Protein AF-A0A379GET2-F1 (afdb_monomer_lite)

Structure (mmCIF, N/CA/C/O backbone):
data_AF-A0A379GET2-F1
#
_entry.id   AF-A0A379GET2-F1
#
loop_
_atom_site.group_PDB
_atom_site.id
_atom_site.type_symbol
_atom_site.label_atom_id
_atom_site.label_alt_id
_atom_site.label_comp_id
_atom_site.label_a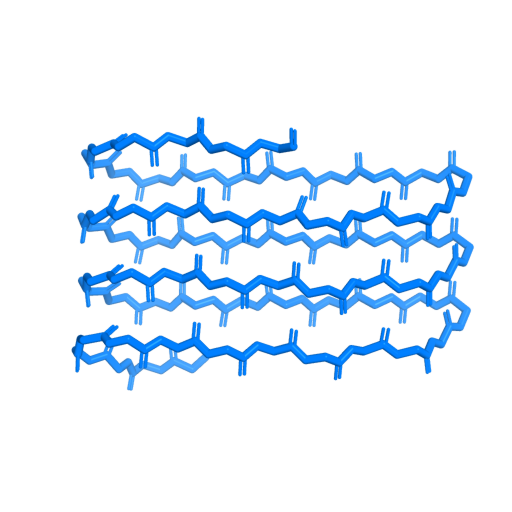sym_id
_atom_site.label_entity_id
_atom_site.label_seq_id
_atom_site.pdbx_PDB_ins_code
_atom_site.Cartn_x
_atom_site.Cartn_y
_atom_site.Cartn_z
_atom_site.occupancy
_atom_site.B_iso_or_equiv
_atom_site.auth_seq_id
_atom_site.auth_comp_id
_atom_site.auth_asym_id
_atom_site.auth_atom_id
_atom_site.pdbx_PDB_model_num
ATOM 1 N N . MET A 1 1 ? -6.283 -7.112 1.869 1.00 66.12 1 MET A N 1
ATOM 2 C CA . MET A 1 1 ? -6.222 -7.730 3.218 1.00 66.12 1 MET A CA 1
ATOM 3 C C . MET A 1 1 ? -7.331 -7.153 4.089 1.00 66.12 1 MET A C 1
ATOM 5 O O . MET A 1 1 ? -7.434 -5.932 4.139 1.00 66.12 1 MET A O 1
ATOM 9 N N . LEU A 1 2 ? -8.153 -7.996 4.727 1.00 67.94 2 LEU A N 1
ATOM 10 C CA . LEU A 1 2 ? -9.156 -7.566 5.710 1.00 67.94 2 LEU A CA 1
ATOM 11 C C . LEU A 1 2 ? -8.552 -7.717 7.108 1.00 67.94 2 LEU A C 1
ATOM 13 O O . LEU A 1 2 ? -8.338 -8.837 7.559 1.00 67.94 2 LEU A O 1
ATOM 17 N N . ALA A 1 3 ? -8.208 -6.609 7.759 1.00 69.56 3 ALA A N 1
ATOM 18 C CA . ALA A 1 3 ? -7.564 -6.657 9.069 1.00 69.56 3 ALA A CA 1
ATOM 19 C C . ALA A 1 3 ? -7.909 -5.432 9.911 1.00 69.56 3 ALA A C 1
ATOM 21 O O . ALA A 1 3 ? -7.762 -4.297 9.448 1.00 69.56 3 ALA A O 1
ATOM 22 N N . MET A 1 4 ? -8.308 -5.684 11.157 1.00 72.69 4 MET A N 1
ATOM 23 C CA . MET A 1 4 ? -8.499 -4.672 12.191 1.00 72.69 4 MET A CA 1
ATOM 24 C C . MET A 1 4 ? -7.164 -4.420 12.898 1.00 72.69 4 MET A C 1
ATOM 26 O O . MET A 1 4 ? -6.544 -5.354 13.398 1.00 72.69 4 MET A O 1
ATOM 30 N N . GLY A 1 5 ? -6.705 -3.168 12.911 1.00 84.88 5 GLY A N 1
ATOM 31 C CA . GLY A 1 5 ? -5.436 -2.774 13.532 1.00 84.88 5 GLY A CA 1
ATOM 32 C C . GLY A 1 5 ? -4.336 -2.423 12.528 1.00 84.88 5 GLY A C 1
ATOM 33 O O . GLY A 1 5 ? -4.615 -2.037 11.387 1.00 84.88 5 GLY A O 1
ATOM 34 N N . LYS A 1 6 ? -3.076 -2.501 12.976 1.00 91.88 6 LYS A N 1
ATOM 35 C CA . LYS A 1 6 ? -1.908 -2.053 12.204 1.00 91.88 6 LYS A CA 1
ATOM 36 C C . LYS A 1 6 ? -1.587 -3.014 11.057 1.00 91.88 6 LYS A C 1
ATOM 38 O O . LYS A 1 6 ? -1.586 -4.229 11.231 1.00 91.88 6 LYS A O 1
ATOM 43 N N . THR A 1 7 ? -1.276 -2.479 9.884 1.00 92.75 7 THR A N 1
ATOM 44 C CA . THR A 1 7 ? -0.816 -3.251 8.722 1.00 92.75 7 THR A CA 1
ATOM 45 C C . THR A 1 7 ? 0.367 -2.542 8.085 1.00 92.75 7 THR A C 1
ATOM 47 O O . THR A 1 7 ? 0.308 -1.332 7.886 1.00 92.75 7 THR A O 1
ATOM 50 N N . LEU A 1 8 ? 1.415 -3.298 7.761 1.00 92.88 8 LEU A N 1
ATOM 51 C CA . LEU A 1 8 ? 2.599 -2.818 7.056 1.00 92.88 8 LEU A CA 1
ATOM 52 C C . LEU A 1 8 ? 2.797 -3.648 5.783 1.00 92.88 8 LEU A C 1
ATOM 54 O O . LEU A 1 8 ? 2.780 -4.875 5.850 1.00 92.88 8 LEU A O 1
ATOM 58 N N . GLY A 1 9 ? 2.979 -2.983 4.645 1.00 92.69 9 GLY A N 1
ATOM 59 C CA . GLY A 1 9 ? 3.352 -3.601 3.375 1.00 92.69 9 GLY A CA 1
ATOM 60 C C . GLY A 1 9 ? 4.656 -3.018 2.838 1.00 92.69 9 GLY A C 1
ATOM 61 O O . GLY A 1 9 ? 4.829 -1.802 2.838 1.00 92.69 9 GLY A O 1
ATOM 62 N N . ILE A 1 10 ? 5.558 -3.878 2.364 1.00 95.31 10 ILE A N 1
ATOM 63 C CA . ILE A 1 10 ? 6.789 -3.488 1.665 1.00 95.31 10 ILE A CA 1
ATOM 64 C C . ILE A 1 10 ? 6.791 -4.212 0.321 1.00 95.31 10 ILE A C 1
ATOM 66 O O . ILE A 1 10 ? 6.639 -5.432 0.285 1.00 95.31 10 ILE A O 1
ATOM 70 N N . MET A 1 11 ? 6.898 -3.465 -0.777 1.00 95.12 11 MET A N 1
ATOM 71 C CA . MET A 1 11 ? 6.729 -3.990 -2.133 1.00 95.12 11 MET A CA 1
ATOM 72 C C . MET A 1 11 ? 7.762 -3.394 -3.093 1.00 95.12 11 MET A C 1
ATOM 74 O O . MET A 1 11 ? 8.028 -2.192 -3.060 1.00 95.12 11 MET A O 1
ATOM 78 N N . GLY A 1 12 ? 8.315 -4.236 -3.968 1.00 95.19 12 GLY A N 1
ATOM 79 C CA . GLY A 1 12 ? 9.270 -3.845 -5.002 1.00 95.19 12 GLY A CA 1
ATOM 80 C C . GLY A 1 12 ? 9.039 -4.637 -6.287 1.00 95.19 12 GLY A C 1
ATOM 81 O O . GLY A 1 12 ? 9.266 -5.844 -6.305 1.00 95.19 12 GLY A O 1
ATOM 82 N N . ALA A 1 13 ? 8.580 -3.972 -7.348 1.00 93.69 13 ALA A N 1
ATOM 83 C CA . ALA A 1 13 ? 8.284 -4.570 -8.653 1.00 93.69 13 ALA A CA 1
ATOM 84 C C . ALA A 1 13 ? 8.122 -3.471 -9.715 1.00 93.69 13 ALA A C 1
ATOM 86 O O . ALA A 1 13 ? 8.036 -2.296 -9.381 1.00 93.69 13 ALA A O 1
ATOM 87 N N . VAL A 1 14 ? 8.017 -3.826 -11.001 1.00 94.62 14 VAL A N 1
ATOM 88 C CA . VAL A 1 14 ? 7.710 -2.840 -12.061 1.00 94.62 14 VAL A CA 1
ATOM 89 C C . VAL A 1 14 ? 6.353 -2.161 -11.816 1.00 94.62 14 VAL A C 1
ATOM 91 O O . VAL A 1 14 ? 6.215 -0.965 -12.065 1.00 94.62 14 VAL A O 1
ATOM 94 N N . GLY A 1 15 ? 5.376 -2.891 -11.273 1.00 95.56 15 GLY A N 1
ATOM 95 C CA . GLY A 1 15 ? 4.093 -2.352 -10.830 1.00 95.56 15 GLY A CA 1
ATOM 96 C C . GLY A 1 15 ? 3.678 -2.956 -9.492 1.00 95.56 15 GLY A C 1
ATOM 97 O O . GLY A 1 15 ? 3.714 -4.175 -9.343 1.00 95.56 15 GLY A O 1
ATOM 98 N N . ASN A 1 16 ? 3.270 -2.124 -8.532 1.00 96.31 16 ASN A N 1
ATOM 99 C CA . ASN A 1 16 ? 2.830 -2.569 -7.208 1.00 96.31 16 ASN A CA 1
ATOM 100 C C . ASN A 1 16 ? 1.379 -2.153 -6.928 1.00 96.31 16 ASN A C 1
ATOM 102 O O . ASN A 1 16 ? 0.998 -1.009 -7.176 1.00 96.31 16 ASN A O 1
ATOM 106 N N . ILE A 1 17 ? 0.589 -3.056 -6.338 1.00 95.75 17 ILE A N 1
ATOM 107 C CA . ILE A 1 17 ? -0.781 -2.785 -5.879 1.00 95.75 17 ILE A CA 1
ATOM 108 C C . ILE A 1 17 ? -0.918 -3.232 -4.423 1.00 95.75 17 ILE A C 1
ATOM 110 O O . ILE A 1 17 ? -0.731 -4.407 -4.109 1.00 95.75 17 ILE A O 1
ATOM 114 N N . PHE A 1 18 ? -1.282 -2.303 -3.542 1.00 94.88 18 PHE A N 1
ATOM 115 C CA . PHE A 1 18 ? -1.536 -2.560 -2.132 1.00 94.88 18 PHE A CA 1
ATOM 116 C C . PHE A 1 18 ? -2.955 -2.134 -1.760 1.00 94.88 18 PHE A C 1
ATOM 118 O O . PHE A 1 18 ? -3.313 -0.963 -1.874 1.00 94.88 18 PHE A O 1
ATOM 125 N N . THR A 1 19 ? -3.764 -3.076 -1.268 1.00 94.50 19 THR A N 1
ATOM 126 C CA . THR A 1 19 ? -5.142 -2.796 -0.840 1.00 94.50 19 THR A CA 1
ATOM 127 C C . THR A 1 19 ? -5.414 -3.322 0.567 1.00 94.50 19 THR A C 1
ATOM 129 O O . THR A 1 19 ? -5.424 -4.537 0.819 1.00 94.50 19 THR A O 1
ATOM 132 N N . LYS A 1 20 ? -5.710 -2.401 1.487 1.00 92.75 20 LYS A N 1
ATOM 133 C CA . LYS A 1 20 ? -6.223 -2.711 2.827 1.00 92.75 20 LYS A CA 1
ATOM 134 C C . LYS A 1 20 ? -7.704 -2.369 2.906 1.00 92.75 20 LYS A C 1
ATOM 136 O O . LYS A 1 20 ? -8.115 -1.268 2.551 1.00 92.75 20 LYS A O 1
ATOM 141 N N . VAL A 1 21 ? -8.482 -3.301 3.442 1.00 94.81 21 VAL A N 1
ATOM 142 C CA . VAL A 1 21 ? -9.874 -3.080 3.836 1.00 94.81 21 VAL A CA 1
ATOM 143 C C . VAL A 1 21 ? -9.973 -3.307 5.343 1.00 94.81 21 VAL A C 1
ATOM 145 O O . VAL A 1 21 ? -9.392 -4.253 5.875 1.00 94.81 21 VAL A O 1
ATOM 148 N N . GLY A 1 22 ? -10.680 -2.430 6.046 1.00 91.75 22 GLY A N 1
ATOM 149 C CA . GLY A 1 22 ? -10.856 -2.492 7.494 1.00 91.75 22 GLY A CA 1
ATOM 150 C C . GLY A 1 22 ? -10.139 -1.377 8.251 1.00 91.75 22 GLY A C 1
ATOM 151 O O . GLY A 1 22 ? -9.298 -0.647 7.719 1.00 91.75 22 GLY A O 1
ATOM 152 N N . ASN A 1 23 ? -10.515 -1.239 9.520 1.00 92.62 23 ASN A N 1
ATOM 153 C CA . ASN A 1 23 ? -10.109 -0.114 10.351 1.00 92.62 23 ASN A CA 1
ATOM 154 C C . ASN A 1 23 ? -8.698 -0.287 10.936 1.00 92.62 23 ASN A C 1
ATOM 156 O O . ASN A 1 23 ? -8.219 -1.404 11.139 1.00 92.62 23 ASN A O 1
ATOM 160 N N . GLY A 1 24 ? -8.064 0.832 11.273 1.00 91.50 24 GLY A N 1
ATOM 161 C CA . GLY A 1 24 ? -6.739 0.897 11.887 1.00 91.50 24 GLY A CA 1
ATOM 162 C C . GLY A 1 24 ? -5.666 1.452 10.953 1.00 91.50 24 GLY A C 1
ATOM 163 O O . GLY A 1 24 ? -5.946 1.848 9.824 1.00 91.50 24 GLY A O 1
ATOM 164 N N . THR A 1 25 ? -4.433 1.508 11.451 1.00 92.31 25 THR A N 1
ATOM 165 C CA . THR A 1 25 ? -3.316 2.144 10.745 1.00 92.31 25 THR A CA 1
ATOM 166 C C . THR A 1 25 ? -2.794 1.281 9.596 1.00 92.31 25 THR A C 1
ATOM 168 O O . THR A 1 25 ? -2.450 0.116 9.796 1.00 92.31 25 THR A O 1
ATOM 171 N N . SER A 1 26 ? -2.682 1.854 8.402 1.00 93.00 26 SER A N 1
ATOM 172 C CA . SER A 1 26 ? -2.066 1.237 7.227 1.00 93.00 26 SER A CA 1
ATOM 173 C C . SER A 1 26 ? -0.763 1.944 6.881 1.00 93.00 26 SER A C 1
ATOM 175 O O . SER A 1 26 ? -0.752 3.165 6.801 1.00 93.00 26 SER A O 1
ATOM 177 N N . MET A 1 27 ? 0.316 1.203 6.654 1.00 93.38 27 MET A N 1
ATOM 178 C CA . MET A 1 27 ? 1.622 1.727 6.247 1.00 93.38 27 MET A CA 1
ATOM 179 C C . MET A 1 27 ? 2.117 0.953 5.022 1.00 93.38 27 MET A C 1
ATOM 181 O O . MET A 1 27 ? 2.112 -0.277 5.033 1.00 93.38 27 MET A O 1
ATOM 185 N N . GLY A 1 28 ? 2.526 1.650 3.966 1.00 94.25 28 GLY A N 1
ATOM 186 C CA . GLY A 1 28 ? 3.074 1.052 2.749 1.00 94.25 28 GLY A CA 1
ATOM 187 C C . GLY A 1 28 ? 4.396 1.691 2.344 1.00 94.25 28 GLY A C 1
ATOM 188 O O . GLY A 1 28 ? 4.500 2.911 2.343 1.00 94.25 28 GLY A O 1
ATOM 189 N N . ALA A 1 29 ? 5.382 0.878 1.974 1.00 96.25 29 ALA A N 1
ATOM 190 C CA . ALA A 1 29 ? 6.580 1.310 1.261 1.00 96.25 29 ALA A CA 1
ATOM 191 C C . ALA A 1 29 ? 6.630 0.577 -0.085 1.00 96.25 29 ALA A C 1
ATOM 193 O O . ALA A 1 29 ? 6.701 -0.652 -0.123 1.00 96.25 29 ALA A O 1
ATOM 194 N N . MET A 1 30 ? 6.525 1.316 -1.186 1.00 96.69 30 MET A N 1
ATOM 195 C CA . MET A 1 30 ? 6.331 0.758 -2.526 1.00 96.69 30 MET A CA 1
ATOM 196 C C . MET A 1 30 ? 7.319 1.398 -3.496 1.00 96.69 30 MET A C 1
ATOM 198 O O . MET A 1 30 ? 7.365 2.622 -3.603 1.00 96.69 30 MET A O 1
ATOM 202 N N . VAL A 1 31 ? 8.105 0.586 -4.205 1.00 95.94 31 VAL A N 1
ATOM 203 C CA . VAL A 1 31 ? 9.075 1.066 -5.202 1.00 95.94 31 VAL A CA 1
ATOM 204 C C . VAL A 1 31 ? 8.871 0.338 -6.526 1.00 95.94 31 VAL A C 1
ATOM 206 O O . VAL A 1 31 ? 8.871 -0.894 -6.569 1.00 95.94 31 VAL A O 1
ATOM 209 N N . GLY A 1 32 ? 8.690 1.093 -7.610 1.00 94.62 32 GLY A N 1
ATOM 210 C CA . GLY A 1 32 ? 8.392 0.532 -8.924 1.00 94.62 32 GLY A CA 1
ATOM 211 C C . GLY A 1 32 ? 8.201 1.565 -10.024 1.00 94.62 32 GLY A C 1
ATOM 212 O O . GLY A 1 32 ? 8.304 2.759 -9.787 1.00 94.62 32 GLY A O 1
ATOM 213 N N . GLY A 1 33 ? 7.900 1.114 -11.241 1.00 92.69 33 GLY A N 1
ATOM 214 C CA . GLY A 1 33 ? 7.494 2.003 -12.333 1.00 92.69 33 GLY A CA 1
ATOM 215 C C . GLY A 1 33 ? 6.153 2.679 -12.037 1.00 92.69 33 GLY A C 1
ATOM 216 O O . GLY A 1 33 ? 6.022 3.887 -12.231 1.00 92.69 33 GLY A O 1
ATOM 217 N N . GLY A 1 34 ? 5.193 1.924 -11.490 1.00 95.38 34 GLY A N 1
ATOM 218 C CA . GLY A 1 34 ? 3.917 2.452 -11.010 1.00 95.38 34 GLY A CA 1
ATOM 219 C C . GLY A 1 34 ? 3.445 1.813 -9.703 1.00 95.38 34 GLY A C 1
ATOM 220 O O . GLY A 1 34 ? 3.575 0.604 -9.519 1.00 95.38 34 GLY A O 1
ATOM 221 N N . ASN A 1 35 ? 2.872 2.605 -8.797 1.00 96.56 35 ASN A N 1
ATOM 222 C CA . ASN A 1 35 ? 2.385 2.125 -7.503 1.00 96.56 35 ASN A CA 1
ATOM 223 C C . ASN A 1 35 ? 0.943 2.579 -7.242 1.00 96.56 35 ASN A C 1
ATOM 225 O O . ASN A 1 35 ? 0.614 3.751 -7.418 1.00 96.56 35 ASN A O 1
ATOM 229 N N . ILE A 1 36 ? 0.101 1.666 -6.757 1.00 96.56 36 ILE A N 1
ATOM 230 C CA . ILE A 1 36 ? -1.274 1.952 -6.331 1.00 96.56 36 ILE A CA 1
ATOM 231 C C . ILE A 1 36 ? -1.448 1.511 -4.882 1.00 96.56 36 ILE A C 1
ATOM 233 O O . ILE A 1 36 ? -1.351 0.323 -4.578 1.00 96.56 36 ILE A O 1
ATOM 237 N N . PHE A 1 37 ? -1.757 2.453 -3.997 1.00 95.88 37 PHE A N 1
ATOM 238 C CA . PHE A 1 37 ? -2.116 2.174 -2.612 1.00 95.88 37 PHE A CA 1
ATOM 239 C C . PHE A 1 37 ? -3.569 2.570 -2.367 1.00 95.88 37 PHE A C 1
ATOM 241 O O . PHE A 1 37 ? -3.981 3.699 -2.635 1.00 95.88 37 PHE A O 1
ATOM 248 N N . THR A 1 38 ? -4.356 1.654 -1.812 1.00 95.31 38 THR A N 1
ATOM 249 C CA . THR A 1 38 ? -5.756 1.900 -1.465 1.00 95.31 38 THR A CA 1
ATOM 250 C C . THR A 1 38 ? -6.059 1.416 -0.054 1.00 95.31 38 THR A C 1
ATOM 252 O O . THR A 1 38 ? -5.858 0.245 0.273 1.00 95.31 38 THR A O 1
ATOM 255 N N . HIS A 1 39 ? -6.595 2.305 0.782 1.00 95.12 39 HIS A N 1
ATOM 256 C CA . HIS A 1 39 ? -7.133 1.949 2.095 1.00 95.12 39 HIS A CA 1
ATOM 257 C C . HIS A 1 39 ? -8.617 2.299 2.184 1.00 95.12 39 HIS A C 1
ATOM 259 O O . HIS A 1 39 ? -9.010 3.445 1.992 1.00 95.12 39 HIS A O 1
ATOM 265 N N . ILE A 1 40 ? -9.439 1.296 2.484 1.00 95.25 40 ILE A N 1
ATOM 266 C CA . ILE A 1 40 ? -10.879 1.435 2.697 1.00 95.25 4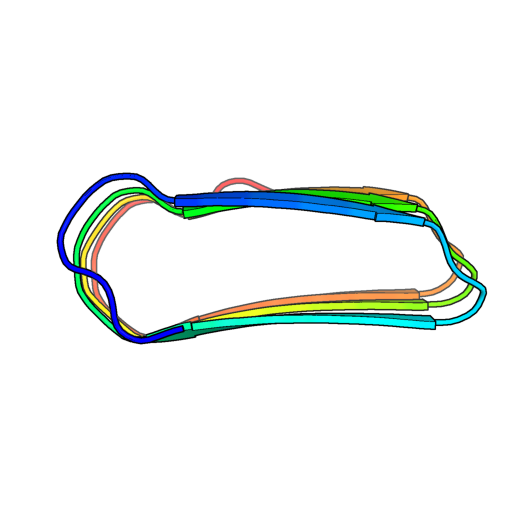0 ILE A CA 1
ATOM 267 C C . ILE A 1 40 ? -11.178 1.105 4.162 1.00 95.25 40 ILE A C 1
ATOM 269 O O . ILE A 1 40 ? -11.078 -0.051 4.574 1.00 95.25 40 ILE A O 1
ATOM 273 N N . GLY A 1 41 ? -11.532 2.111 4.955 1.00 92.94 41 GLY A N 1
ATOM 274 C CA . GLY A 1 41 ? -11.810 1.988 6.385 1.00 92.94 41 GLY A CA 1
ATOM 275 C C . GLY A 1 41 ? -11.361 3.211 7.182 1.00 92.94 41 GLY A C 1
ATOM 276 O O . GLY A 1 41 ? -10.684 4.102 6.674 1.00 92.94 41 GLY A O 1
ATOM 277 N N . ASN A 1 42 ? -11.731 3.247 8.460 1.00 93.38 42 ASN A N 1
ATOM 278 C CA . ASN A 1 42 ? -11.362 4.332 9.365 1.00 93.38 42 ASN A CA 1
ATOM 279 C C . ASN A 1 42 ? -9.997 4.071 10.010 1.00 93.38 42 ASN A C 1
ATOM 281 O O . ASN A 1 42 ? -9.724 2.961 10.463 1.00 93.38 42 ASN A O 1
ATOM 285 N N . GLY A 1 43 ? -9.154 5.091 10.126 1.00 91.00 43 GLY A N 1
ATOM 286 C CA . GLY A 1 43 ? -7.829 4.983 10.742 1.00 91.00 43 GLY A CA 1
ATOM 287 C C . GLY A 1 43 ? -6.800 5.839 10.024 1.00 91.00 43 GLY A C 1
ATOM 288 O O . GLY A 1 43 ? -7.151 6.650 9.175 1.00 91.00 43 GLY A O 1
ATOM 289 N N . GLU A 1 44 ? -5.526 5.690 10.362 1.00 92.88 44 GLU A N 1
ATOM 290 C CA . GLU A 1 44 ? -4.447 6.387 9.657 1.00 92.88 44 GLU A CA 1
ATOM 291 C C . GLU A 1 44 ? -3.961 5.591 8.454 1.00 92.88 44 GLU A C 1
ATOM 293 O O . GLU A 1 44 ? -3.922 4.364 8.485 1.00 92.88 44 GLU A O 1
ATOM 298 N N . ALA A 1 45 ? -3.543 6.285 7.406 1.00 92.69 45 ALA A N 1
ATOM 299 C CA . ALA A 1 45 ? -2.933 5.650 6.255 1.00 92.69 45 ALA A CA 1
ATOM 300 C C . ALA A 1 45 ? -1.661 6.419 5.882 1.00 92.69 45 ALA A C 1
ATOM 302 O O . ALA A 1 45 ? -1.692 7.644 5.762 1.00 92.69 45 ALA A O 1
ATOM 303 N N . TRP A 1 46 ? -0.567 5.690 5.694 1.00 93.62 46 TRP A N 1
ATOM 304 C CA . TRP A 1 46 ? 0.770 6.180 5.381 1.00 93.62 46 TRP A CA 1
ATOM 305 C C . TRP A 1 46 ? 1.305 5.422 4.167 1.00 93.62 46 TRP A C 1
ATOM 307 O O . TRP A 1 46 ? 1.241 4.189 4.147 1.00 93.62 46 TRP A O 1
ATOM 317 N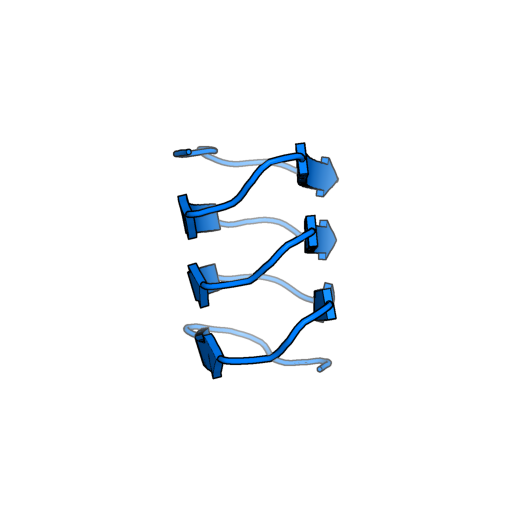 N . ALA A 1 47 ? 1.846 6.120 3.172 1.00 93.06 47 ALA A N 1
ATOM 318 C CA . ALA A 1 47 ? 2.346 5.470 1.965 1.00 93.06 47 ALA A CA 1
ATOM 319 C C . ALA A 1 47 ? 3.582 6.172 1.390 1.00 93.06 47 ALA A C 1
ATOM 321 O O . ALA A 1 47 ? 3.445 7.178 0.711 1.00 93.06 47 ALA A O 1
ATOM 322 N N . LEU A 1 48 ? 4.766 5.579 1.567 1.00 94.81 48 LEU A N 1
ATOM 323 C CA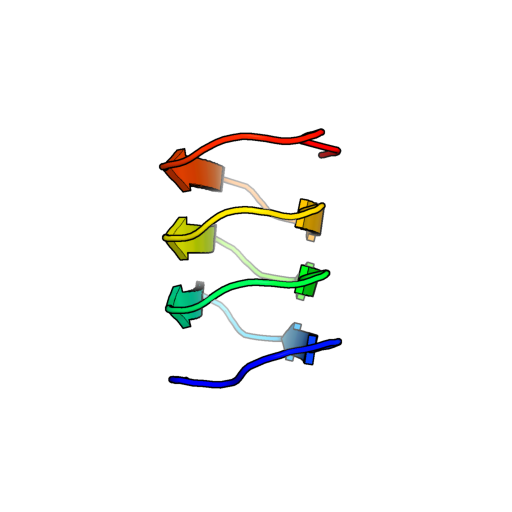 . LEU A 1 48 ? 5.993 5.988 0.886 1.00 94.81 48 LEU A CA 1
ATOM 324 C C . LEU A 1 48 ? 6.065 5.296 -0.480 1.00 94.81 48 LEU A C 1
ATOM 326 O O . LEU A 1 48 ? 6.273 4.084 -0.559 1.00 94.81 48 LEU A O 1
ATOM 330 N N . MET A 1 49 ? 5.853 6.052 -1.557 1.00 95.31 49 MET A N 1
ATOM 331 C CA . MET A 1 49 ? 5.716 5.506 -2.913 1.00 95.31 49 MET A CA 1
ATOM 332 C C . MET A 1 49 ? 6.742 6.139 -3.859 1.00 95.31 49 MET A C 1
ATOM 334 O O . MET A 1 49 ? 6.689 7.332 -4.142 1.00 95.31 49 MET A O 1
ATOM 338 N N . GLY A 1 50 ? 7.679 5.335 -4.361 1.00 94.06 50 GLY A N 1
ATOM 339 C CA . GLY A 1 50 ? 8.701 5.747 -5.324 1.00 94.06 50 GLY A CA 1
ATOM 340 C C . GLY A 1 50 ? 8.437 5.151 -6.704 1.00 94.06 50 GLY A C 1
ATOM 341 O O . GLY A 1 50 ? 8.374 3.929 -6.842 1.00 94.06 50 GLY A O 1
ATOM 342 N N . GLY A 1 51 ? 8.288 5.996 -7.725 1.00 93.31 51 GLY A N 1
ATOM 343 C CA . GLY A 1 51 ? 8.029 5.552 -9.093 1.00 93.31 51 GLY A CA 1
ATOM 344 C C . GLY A 1 51 ? 7.650 6.669 -10.052 1.00 93.31 51 GLY A C 1
ATOM 345 O O . GLY A 1 51 ? 7.521 7.820 -9.641 1.00 93.31 51 GLY A O 1
ATOM 346 N N . LEU A 1 52 ? 7.467 6.323 -11.330 1.00 92.31 52 LEU A N 1
ATOM 347 C CA . LEU A 1 52 ? 7.054 7.277 -12.366 1.00 92.31 52 LEU A CA 1
ATOM 348 C C . LEU A 1 52 ? 5.583 7.690 -12.210 1.00 92.31 52 LEU A C 1
ATOM 350 O O . LEU A 1 52 ? 5.225 8.809 -12.564 1.00 92.31 52 LEU A O 1
ATOM 354 N N . GLY A 1 53 ? 4.736 6.806 -11.674 1.00 93.44 53 GLY A N 1
ATOM 355 C CA . GLY A 1 53 ? 3.332 7.102 -11.391 1.00 93.44 53 GLY A CA 1
ATOM 356 C C . GLY A 1 53 ? 2.866 6.489 -10.075 1.00 93.44 53 GLY A C 1
ATOM 357 O O . GLY A 1 53 ? 2.935 5.276 -9.893 1.00 93.44 53 GLY A O 1
ATOM 358 N N . ASN A 1 54 ? 2.355 7.317 -9.165 1.00 95.12 54 ASN A N 1
ATOM 359 C CA . ASN A 1 54 ? 1.854 6.882 -7.863 1.00 95.12 54 ASN A CA 1
ATOM 360 C C . ASN A 1 54 ? 0.406 7.332 -7.683 1.00 95.12 54 ASN A C 1
ATOM 362 O O . ASN A 1 54 ? 0.089 8.503 -7.880 1.00 95.12 54 ASN A O 1
ATOM 366 N N . VAL A 1 55 ? -0.463 6.407 -7.283 1.00 95.50 55 VAL A N 1
ATOM 367 C CA . VAL A 1 55 ? -1.855 6.702 -6.938 1.00 95.50 55 VAL A CA 1
ATOM 368 C C . VAL A 1 55 ? -2.113 6.247 -5.519 1.00 95.50 55 VAL A C 1
ATOM 370 O O . VAL A 1 55 ? -1.989 5.064 -5.200 1.00 95.50 55 VAL A O 1
ATOM 373 N N . TYR A 1 56 ? -2.516 7.190 -4.678 1.00 93.94 56 TYR A N 1
ATOM 374 C CA . TYR A 1 56 ? -2.851 6.917 -3.298 1.00 93.94 56 TYR A CA 1
ATOM 375 C C . TYR A 1 56 ? -4.292 7.323 -3.006 1.00 93.94 56 TYR A C 1
ATOM 377 O O . TYR A 1 56 ? -4.684 8.476 -3.171 1.00 93.94 56 TYR A O 1
ATOM 385 N N . THR A 1 57 ? -5.097 6.351 -2.589 1.00 94.50 57 THR A N 1
ATOM 386 C CA . THR A 1 57 ? -6.517 6.536 -2.309 1.00 94.50 57 THR A CA 1
ATOM 387 C C . THR A 1 57 ? -6.854 6.075 -0.901 1.00 94.50 57 THR A C 1
ATOM 389 O O . THR A 1 57 ? -6.496 4.971 -0.483 1.00 94.50 57 THR A O 1
ATOM 392 N N . LYS A 1 58 ? -7.617 6.901 -0.186 1.00 93.19 58 LYS A N 1
ATOM 393 C CA . LYS A 1 58 ? -8.212 6.537 1.094 1.00 93.19 58 LYS A CA 1
ATOM 394 C C . LYS A 1 58 ? -9.693 6.854 1.106 1.00 93.19 58 LYS A C 1
ATOM 396 O O . LYS A 1 58 ? -10.106 7.937 0.708 1.00 93.19 58 LYS A O 1
ATOM 401 N N . ILE A 1 59 ? -10.468 5.890 1.583 1.00 94.19 59 ILE A N 1
ATOM 402 C CA . ILE A 1 59 ? -11.918 5.972 1.693 1.00 94.19 59 ILE A CA 1
ATOM 403 C C . ILE A 1 59 ? -12.289 5.663 3.142 1.00 94.19 59 ILE A C 1
ATOM 405 O O . ILE A 1 59 ? -12.032 4.562 3.624 1.00 94.19 59 ILE A O 1
ATOM 409 N N . GLY A 1 60 ? -12.891 6.635 3.826 1.00 91.50 60 GLY A N 1
ATOM 410 C CA . GLY A 1 60 ? -13.200 6.574 5.257 1.00 91.50 60 GLY A CA 1
ATOM 411 C C . GLY A 1 60 ? -12.543 7.712 6.039 1.00 91.50 60 GLY A C 1
ATOM 412 O O . GLY A 1 60 ? -11.884 8.581 5.470 1.00 91.50 60 GLY A O 1
ATOM 413 N N . ASN A 1 61 ? -12.728 7.712 7.356 1.00 89.38 61 ASN A N 1
ATOM 414 C CA . ASN A 1 61 ? -12.279 8.795 8.229 1.00 89.38 61 ASN A CA 1
ATOM 415 C C . ASN A 1 61 ? -10.856 8.577 8.767 1.00 89.38 61 ASN A C 1
ATOM 417 O O . ASN A 1 61 ? -10.410 7.450 8.982 1.00 89.38 61 ASN A O 1
ATOM 421 N N . GLY A 1 62 ? -10.166 9.679 9.065 1.00 84.62 62 GLY A N 1
ATOM 422 C CA . GLY A 1 62 ? -8.848 9.702 9.706 1.00 84.62 62 GLY A CA 1
ATOM 423 C C . GLY A 1 62 ? -7.773 10.331 8.825 1.00 84.62 62 GLY A C 1
ATOM 424 O O . GLY A 1 62 ? -8.033 10.732 7.693 1.00 84.62 62 GLY A O 1
ATOM 425 N N . ILE A 1 63 ? -6.532 10.344 9.301 1.00 83.62 63 ILE A N 1
ATOM 426 C CA . ILE A 1 63 ? -5.457 11.120 8.669 1.00 83.62 63 ILE A CA 1
ATOM 427 C C . ILE A 1 63 ? -4.802 10.344 7.518 1.00 83.62 63 ILE A C 1
ATOM 429 O O . ILE A 1 63 ? -4.547 9.140 7.630 1.00 83.62 63 ILE A O 1
ATOM 433 N N . LEU A 1 64 ? -4.608 11.014 6.384 1.00 80.12 64 LEU A N 1
ATOM 434 C CA . LEU A 1 64 ? -3.892 10.498 5.220 1.00 80.12 64 LEU A CA 1
ATOM 435 C C . LEU A 1 64 ? -2.526 11.181 5.123 1.00 80.12 64 LEU A C 1
ATOM 437 O O . LEU A 1 64 ? -2.462 12.406 5.125 1.00 80.12 64 LEU A O 1
ATOM 441 N N . TRP A 1 65 ? -1.473 10.377 4.992 1.00 77.31 65 TRP A N 1
ATOM 442 C CA . TRP A 1 65 ? -0.091 10.811 4.802 1.00 77.31 65 TRP A CA 1
ATOM 443 C C . TRP A 1 65 ? 0.517 10.112 3.588 1.00 77.31 65 TRP A C 1
ATOM 445 O O . TRP A 1 65 ? 0.523 8.878 3.531 1.00 77.31 65 TRP A O 1
ATOM 455 N N . HIS A 1 66 ? 0.983 10.898 2.620 1.00 67.44 66 HIS A N 1
ATOM 456 C CA . HIS A 1 66 ? 1.678 10.439 1.419 1.00 67.44 66 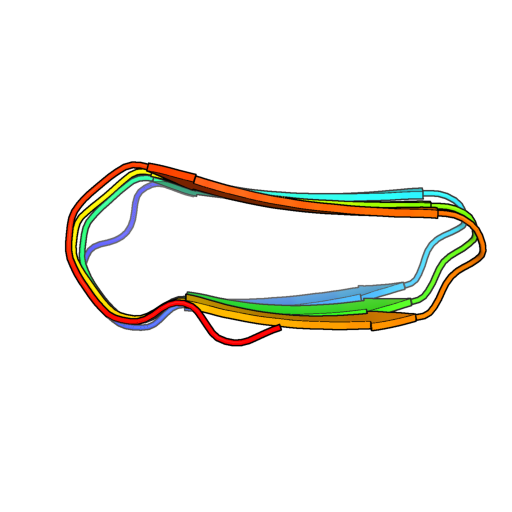HIS A CA 1
ATOM 457 C C . HIS A 1 66 ? 3.146 10.846 1.504 1.00 67.44 66 HIS A C 1
ATOM 459 O O . HIS A 1 66 ? 3.374 12.053 1.739 1.00 67.44 66 HIS A O 1
#

InterPro domains:
  IPR011509 RtxA toxin [PF07634] (11-26)
  IPR011509 RtxA toxin [PF07634] (30-43)
  IPR011509 RtxA toxin [PF07634] (49-62)

Foldseek 3Di:
DEDEEEDEEEEEDQEEEAEYEEEYEYEYEYA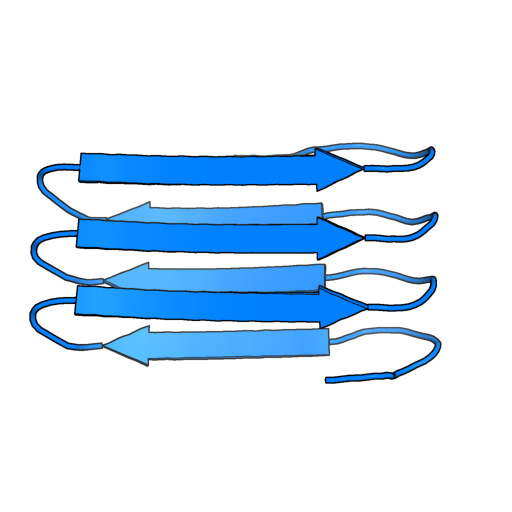HQEYEHEYEYYYEYYYNYHHPYYHYYYHYDDYYYD

Sequence (66 aa):
MLAMGKTLGIMGAVGNIFTKVGNGTSMGAMVGGGNIFTHIGNGEAWALMGGLGNVYTKIGNGILWH

Secondary structure (DSSP, 8-state):
-B-SS-EEEEEESSEEEEEEESSS-EEEEEESSEEEEEEESSS-EEEEEESSEEEEEEESSS-EE-

Radius of gyration: 10.87 Å; chains: 1; bounding box: 22×19×26 Å

Organism: Proteus mirabilis (NCBI:txid584)

pLDDT: mean 91.18, std 7.36, range [66.12, 96.69]